Protein AF-A0A699XDC6-F1 (afdb_monomer_lite)

Sequence (93 aa):
MLDRAGSLQRRYAAIAGLSAEHMGRTAAWRFHDLGRRLERAMAMTRAVRLFGMPGATADDLSTLLDLANSQISYRQRYLTGIARVPVVDLVAL

Organism: Tanacetum cinerariifolium (NCBI:txid118510)

Structure (mmCIF, N/CA/C/O backbone):
data_AF-A0A699XDC6-F1
#
_entry.id   AF-A0A699XDC6-F1
#
loop_
_atom_site.group_PDB
_atom_site.id
_atom_site.type_symbol
_atom_site.label_atom_id
_atom_site.label_alt_id
_atom_site.label_comp_id
_atom_site.label_asym_id
_atom_site.label_entity_id
_atom_site.label_seq_id
_atom_site.pdbx_PDB_ins_code
_atom_site.Cartn_x
_atom_site.Cartn_y
_atom_site.Cartn_z
_atom_site.occupancy
_atom_site.B_iso_or_equiv
_atom_site.auth_seq_id
_atom_site.auth_comp_id
_atom_site.auth_asym_id
_atom_site.auth_atom_id
_atom_site.pdbx_PDB_model_num
ATOM 1 N N . MET A 1 1 ? 17.546 -9.235 13.406 1.00 67.31 1 MET A N 1
ATOM 2 C CA . MET A 1 1 ? 16.770 -9.549 12.176 1.00 67.31 1 MET A CA 1
ATOM 3 C C . MET A 1 1 ? 16.458 -8.296 11.361 1.00 67.31 1 MET A C 1
ATOM 5 O O . MET A 1 1 ? 16.651 -8.335 10.152 1.00 67.31 1 MET A O 1
ATOM 9 N N . LEU A 1 2 ? 16.071 -7.186 12.000 1.00 79.94 2 LEU A N 1
ATOM 10 C CA . LEU A 1 2 ? 15.774 -5.910 11.331 1.00 79.94 2 LEU A CA 1
ATOM 11 C C . LEU A 1 2 ? 16.945 -5.352 10.497 1.00 79.94 2 LEU A C 1
ATOM 13 O O . LEU A 1 2 ? 16.725 -4.944 9.362 1.00 79.94 2 LEU A O 1
ATOM 17 N N . ASP A 1 3 ? 18.195 -5.460 10.960 1.00 89.31 3 ASP A N 1
ATOM 18 C CA . ASP A 1 3 ? 19.362 -5.007 10.174 1.00 89.31 3 ASP A CA 1
ATOM 19 C C . ASP A 1 3 ? 19.553 -5.762 8.854 1.00 89.31 3 ASP A C 1
ATOM 21 O O . ASP A 1 3 ? 19.980 -5.188 7.849 1.00 89.31 3 ASP A O 1
ATOM 25 N N . AR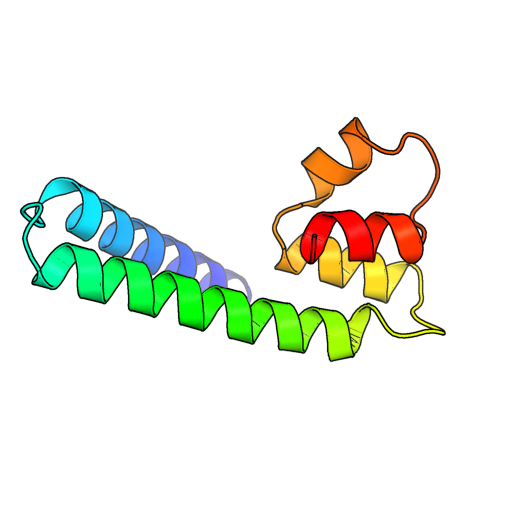G A 1 4 ? 19.214 -7.058 8.833 1.00 88.88 4 ARG A N 1
ATOM 26 C CA . ARG A 1 4 ? 19.268 -7.877 7.612 1.00 88.88 4 ARG A CA 1
ATOM 27 C C . ARG A 1 4 ? 18.158 -7.481 6.642 1.00 88.88 4 ARG A C 1
ATOM 29 O O . ARG A 1 4 ? 18.407 -7.399 5.446 1.00 88.88 4 ARG A O 1
ATOM 36 N N . ALA A 1 5 ? 16.960 -7.194 7.151 1.00 84.38 5 ALA A N 1
ATOM 37 C CA . ALA A 1 5 ? 15.869 -6.673 6.333 1.00 84.38 5 ALA A CA 1
ATOM 38 C C . ALA A 1 5 ? 16.230 -5.298 5.744 1.00 84.38 5 ALA A C 1
ATOM 40 O O . ALA A 1 5 ? 16.094 -5.091 4.541 1.00 84.38 5 ALA A O 1
ATOM 41 N N . GLY A 1 6 ? 16.798 -4.401 6.555 1.00 88.75 6 GLY A N 1
ATOM 42 C CA . GLY A 1 6 ? 17.249 -3.086 6.101 1.00 88.75 6 GLY A CA 1
ATOM 43 C C . GLY A 1 6 ? 18.382 -3.153 5.071 1.00 88.75 6 GLY A C 1
ATOM 44 O O . GLY A 1 6 ? 18.391 -2.386 4.107 1.00 88.75 6 GLY A O 1
ATOM 45 N N . SER A 1 7 ? 19.334 -4.081 5.222 1.00 93.31 7 SER A N 1
ATOM 46 C CA . SER A 1 7 ? 20.405 -4.258 4.234 1.00 93.31 7 SER A CA 1
ATOM 47 C C . SER A 1 7 ? 19.891 -4.833 2.911 1.00 93.31 7 SER A C 1
ATOM 49 O O . SER A 1 7 ? 20.302 -4.359 1.850 1.00 93.31 7 SER A O 1
ATOM 51 N N . LEU A 1 8 ? 18.952 -5.784 2.953 1.00 91.38 8 LEU A N 1
ATOM 52 C CA . LEU A 1 8 ? 18.266 -6.290 1.762 1.00 91.38 8 LEU A CA 1
ATOM 53 C C . LEU A 1 8 ? 17.459 -5.192 1.073 1.00 91.38 8 LEU A C 1
ATOM 55 O O . LEU A 1 8 ? 17.585 -5.024 -0.136 1.00 91.38 8 LEU A O 1
ATOM 59 N N . GLN A 1 9 ? 16.703 -4.394 1.828 1.00 89.06 9 GLN A N 1
ATOM 60 C CA . GLN A 1 9 ? 15.936 -3.273 1.285 1.00 89.06 9 GLN A CA 1
ATOM 61 C C . GLN A 1 9 ? 16.835 -2.290 0.527 1.00 89.06 9 GLN A C 1
ATOM 63 O O . GLN A 1 9 ? 16.513 -1.914 -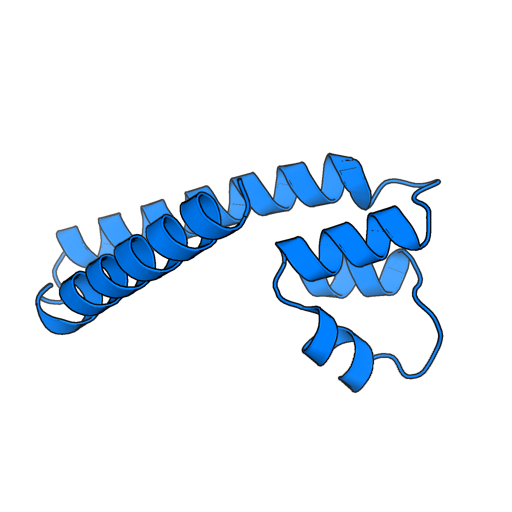0.598 1.00 89.06 9 GLN A O 1
ATOM 68 N N . ARG A 1 10 ? 17.994 -1.920 1.090 1.00 93.19 10 ARG A N 1
ATOM 69 C CA . ARG A 1 10 ? 18.959 -1.047 0.400 1.00 93.19 10 ARG A CA 1
ATOM 70 C C . ARG A 1 10 ? 19.508 -1.674 -0.880 1.00 93.19 10 ARG A C 1
ATOM 72 O O . ARG A 1 10 ? 19.625 -0.983 -1.887 1.00 93.19 10 ARG A O 1
ATOM 79 N N . ARG A 1 11 ? 19.818 -2.973 -0.869 1.00 93.38 11 ARG A N 1
ATOM 80 C CA . ARG A 1 11 ? 20.293 -3.688 -2.067 1.00 93.38 11 ARG A CA 1
ATOM 81 C C . ARG A 1 11 ? 19.226 -3.744 -3.157 1.00 93.38 11 ARG A C 1
ATOM 83 O O . ARG A 1 11 ? 19.534 -3.467 -4.310 1.00 93.38 11 ARG A O 1
ATOM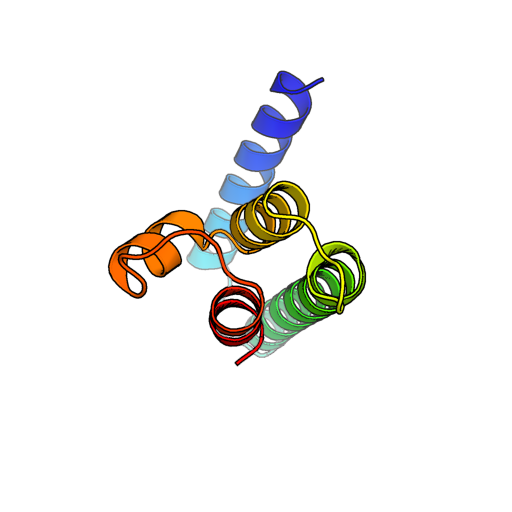 90 N N . TYR A 1 12 ? 17.977 -4.038 -2.800 1.00 88.81 12 TYR A N 1
ATOM 91 C CA . TYR A 1 12 ? 16.869 -4.022 -3.754 1.00 88.81 12 TYR A CA 1
ATOM 92 C C . TYR A 1 12 ? 16.613 -2.622 -4.314 1.00 88.81 12 TYR A C 1
ATOM 94 O O . TYR A 1 12 ? 16.398 -2.487 -5.515 1.00 88.81 12 TYR A O 1
ATOM 102 N N . ALA A 1 13 ? 16.707 -1.580 -3.483 1.00 89.50 13 ALA A N 1
ATOM 103 C CA . ALA A 1 13 ? 16.614 -0.198 -3.945 1.00 89.50 13 ALA A CA 1
ATOM 104 C C . ALA A 1 13 ? 17.737 0.153 -4.937 1.00 89.50 13 ALA A C 1
ATOM 106 O O . ALA A 1 13 ? 17.465 0.758 -5.971 1.00 89.50 13 ALA A O 1
ATOM 107 N N . ALA A 1 14 ? 18.975 -0.283 -4.674 1.00 92.12 14 ALA A N 1
ATOM 108 C CA . ALA A 1 14 ? 20.100 -0.085 -5.588 1.00 92.12 14 ALA A CA 1
ATOM 109 C C . ALA A 1 14 ? 19.888 -0.793 -6.940 1.00 92.12 14 ALA A C 1
ATOM 111 O O . ALA A 1 14 ? 20.106 -0.193 -7.988 1.00 92.12 14 ALA A O 1
ATOM 112 N N . ILE A 1 15 ? 19.400 -2.039 -6.931 1.00 87.50 15 ILE A N 1
ATOM 113 C CA . ILE A 1 15 ? 19.067 -2.782 -8.159 1.00 87.50 15 ILE A CA 1
ATOM 114 C C . ILE A 1 15 ? 17.938 -2.088 -8.928 1.00 87.50 15 ILE A C 1
ATOM 116 O O . ILE A 1 15 ? 18.027 -1.932 -10.143 1.00 87.50 15 ILE A O 1
ATOM 120 N N . ALA A 1 16 ? 16.891 -1.634 -8.235 1.00 86.75 16 ALA A N 1
ATOM 121 C CA . ALA A 1 16 ? 15.794 -0.906 -8.863 1.00 86.75 16 ALA A CA 1
ATOM 122 C C . ALA A 1 16 ? 16.275 0.397 -9.528 1.00 86.75 16 ALA A C 1
ATOM 124 O O . ALA A 1 16 ? 15.823 0.710 -10.628 1.00 86.75 16 ALA A O 1
ATOM 125 N N . GLY A 1 17 ? 17.212 1.116 -8.895 1.00 87.50 17 GLY A N 1
ATOM 126 C CA . GLY A 1 17 ? 17.862 2.300 -9.466 1.00 87.50 17 GLY A CA 1
ATOM 127 C C . GLY A 1 17 ? 18.670 1.977 -10.723 1.00 87.50 17 GLY A C 1
ATOM 128 O O . GLY A 1 17 ? 18.446 2.587 -11.765 1.00 87.50 17 GLY A O 1
ATOM 129 N N . LEU A 1 18 ? 19.517 0.944 -10.670 1.00 88.38 18 LEU A N 1
ATOM 130 C CA . LEU A 1 18 ? 20.287 0.479 -11.830 1.00 88.38 18 LEU A CA 1
ATOM 131 C C . LEU A 1 18 ? 19.380 0.115 -13.012 1.00 88.38 18 LEU A C 1
ATOM 133 O O . LEU A 1 18 ? 19.641 0.540 -14.138 1.00 88.38 18 LEU A O 1
ATOM 137 N N . SER A 1 19 ? 18.292 -0.620 -12.760 1.00 85.19 19 SER A N 1
ATOM 138 C CA . SER A 1 19 ? 17.300 -0.956 -13.784 1.00 85.19 19 SER A CA 1
ATOM 139 C C . SER A 1 19 ? 16.609 0.285 -14.352 1.00 85.19 19 SER A C 1
ATOM 141 O O . SER A 1 19 ? 16.358 0.341 -15.553 1.00 85.19 19 SER A O 1
ATOM 143 N N . ALA A 1 20 ? 16.303 1.285 -13.521 1.00 85.31 20 ALA A N 1
ATOM 144 C CA . ALA A 1 20 ? 15.685 2.530 -13.973 1.00 85.31 20 ALA A CA 1
ATOM 145 C C . ALA A 1 20 ? 16.621 3.378 -14.855 1.00 85.31 20 ALA A C 1
ATOM 147 O O . ALA A 1 20 ? 16.141 4.020 -15.787 1.00 85.31 20 ALA A O 1
ATOM 148 N N . GLU A 1 21 ? 17.928 3.361 -14.587 1.00 87.88 21 GLU A N 1
ATOM 149 C CA . GLU A 1 21 ? 18.935 4.129 -15.331 1.00 87.88 21 GLU A CA 1
ATOM 150 C C . GLU A 1 21 ? 19.386 3.442 -16.629 1.00 87.88 21 GLU A C 1
ATOM 152 O O . GLU A 1 21 ? 19.554 4.104 -17.651 1.00 87.88 21 GLU A O 1
ATOM 157 N N . HIS A 1 22 ? 19.580 2.119 -16.604 1.00 86.81 22 HIS A N 1
ATOM 158 C CA . HIS A 1 22 ? 20.262 1.397 -17.686 1.00 86.81 22 HIS A CA 1
ATOM 159 C C . HIS A 1 22 ? 19.324 0.602 -18.605 1.00 86.81 22 HIS A C 1
ATOM 161 O O . HIS A 1 22 ? 19.730 0.221 -19.706 1.00 86.81 22 HIS A O 1
ATOM 167 N N . MET A 1 23 ? 18.072 0.330 -18.212 1.00 88.12 23 MET A N 1
ATOM 168 C CA . MET A 1 23 ? 17.138 -0.342 -19.120 1.00 88.12 23 MET A CA 1
ATOM 169 C C . MET A 1 23 ? 16.618 0.630 -20.181 1.00 88.12 23 MET A C 1
ATOM 171 O O . MET A 1 23 ? 15.860 1.556 -19.892 1.00 88.12 23 MET A O 1
ATOM 175 N N . GLY A 1 24 ? 16.943 0.359 -21.448 1.00 89.75 24 GLY A N 1
ATOM 176 C CA . GLY A 1 24 ? 16.303 1.036 -22.575 1.00 89.75 24 GLY A CA 1
ATOM 177 C C . GLY A 1 24 ? 14.785 0.807 -22.580 1.00 89.75 24 GLY A C 1
ATOM 178 O O . GLY A 1 24 ? 14.316 -0.263 -22.190 1.00 89.75 24 GLY A O 1
ATOM 179 N N . ARG A 1 25 ? 14.002 1.789 -23.057 1.00 90.06 25 ARG A N 1
ATOM 180 C CA . ARG A 1 25 ? 12.516 1.774 -23.084 1.00 90.06 25 ARG A CA 1
ATOM 181 C C . ARG A 1 25 ? 11.930 0.822 -24.142 1.00 90.06 25 ARG A C 1
ATOM 183 O O . ARG A 1 25 ? 11.095 1.204 -24.960 1.00 90.06 25 ARG A O 1
ATOM 190 N N . THR A 1 26 ? 12.384 -0.421 -24.130 1.00 94.44 26 THR A N 1
ATOM 191 C CA . THR A 1 26 ? 12.010 -1.493 -25.053 1.00 94.44 26 THR A CA 1
ATOM 192 C C . THR A 1 26 ? 10.870 -2.343 -24.480 1.00 94.44 26 THR A C 1
ATOM 194 O O . THR A 1 26 ? 10.338 -2.074 -23.398 1.00 94.44 26 THR A O 1
ATOM 197 N N . ALA A 1 27 ? 10.493 -3.408 -25.193 1.00 94.12 27 ALA A N 1
ATOM 198 C CA . ALA A 1 27 ? 9.535 -4.395 -24.698 1.00 94.12 27 ALA A CA 1
ATOM 199 C C . ALA A 1 27 ? 9.985 -5.052 -23.377 1.00 94.12 27 ALA A C 1
ATOM 201 O O . ALA A 1 27 ? 9.146 -5.294 -22.513 1.00 94.12 27 ALA A O 1
ATOM 202 N N . ALA A 1 28 ? 11.292 -5.263 -23.177 1.00 91.12 28 ALA A N 1
ATOM 203 C CA . ALA A 1 28 ? 11.829 -5.836 -21.941 1.00 91.12 28 ALA A CA 1
ATOM 204 C C . ALA A 1 28 ? 11.566 -4.933 -20.723 1.00 91.12 28 ALA A C 1
ATOM 206 O O . ALA A 1 28 ? 11.155 -5.416 -19.670 1.00 91.12 28 ALA A O 1
ATOM 207 N N . TRP A 1 29 ? 11.720 -3.612 -20.881 1.00 90.38 29 TRP A N 1
ATOM 208 C CA . TRP A 1 29 ? 11.381 -2.644 -19.832 1.00 90.38 29 TRP A CA 1
ATOM 209 C C . TRP A 1 29 ? 9.890 -2.663 -19.493 1.00 90.38 29 TRP A C 1
ATOM 211 O O . TRP A 1 29 ? 9.528 -2.694 -18.318 1.00 90.38 29 TRP A O 1
ATOM 221 N N . ARG A 1 30 ? 9.020 -2.715 -20.511 1.00 92.62 30 ARG A N 1
ATOM 222 C CA . ARG A 1 30 ? 7.564 -2.795 -20.302 1.00 92.62 30 ARG A CA 1
ATOM 223 C C . ARG A 1 30 ? 7.167 -4.080 -19.577 1.00 92.62 30 ARG A C 1
ATOM 225 O O . ARG A 1 30 ? 6.347 -4.024 -18.668 1.00 92.62 30 ARG A O 1
ATOM 232 N N . PHE A 1 31 ? 7.757 -5.214 -19.956 1.00 93.69 31 PHE A N 1
ATOM 233 C CA . PHE A 1 31 ? 7.514 -6.500 -19.305 1.00 93.69 31 PHE A CA 1
ATOM 234 C C . PHE A 1 31 ? 7.954 -6.482 -17.836 1.00 93.69 31 PHE A C 1
ATOM 236 O O . PHE A 1 31 ? 7.186 -6.880 -16.963 1.00 93.69 31 PHE A O 1
ATOM 243 N N . HIS A 1 32 ? 9.147 -5.955 -17.550 1.00 90.94 32 HIS A N 1
ATOM 244 C CA . HIS A 1 32 ? 9.651 -5.825 -16.184 1.00 90.94 32 HIS A CA 1
ATOM 245 C C . HIS A 1 32 ? 8.777 -4.896 -15.321 1.00 90.94 32 HIS A C 1
ATOM 247 O O . HIS A 1 32 ? 8.416 -5.261 -14.202 1.00 90.94 32 HIS A O 1
ATOM 253 N N . ASP A 1 33 ? 8.380 -3.721 -15.831 1.00 90.94 33 ASP A N 1
ATOM 254 C CA . ASP A 1 33 ? 7.496 -2.813 -15.085 1.00 90.94 33 ASP A CA 1
ATOM 255 C C . ASP A 1 33 ? 6.114 -3.434 -14.838 1.00 90.94 33 ASP A C 1
ATOM 257 O O . ASP A 1 33 ? 5.588 -3.339 -13.728 1.00 90.94 33 ASP A O 1
ATOM 261 N N . LEU A 1 34 ? 5.550 -4.124 -15.836 1.00 95.81 34 LEU A N 1
ATOM 262 C CA . LEU A 1 34 ? 4.289 -4.848 -15.690 1.00 95.81 34 LEU A CA 1
ATOM 263 C C . LEU A 1 34 ? 4.392 -5.946 -14.625 1.00 95.81 34 LEU A C 1
ATOM 265 O O . LEU A 1 34 ? 3.544 -6.001 -13.736 1.00 95.81 34 LEU A O 1
ATOM 269 N N . GLY A 1 35 ? 5.433 -6.780 -14.681 1.00 95.19 35 GLY A N 1
ATOM 270 C CA . GLY A 1 35 ? 5.677 -7.837 -13.698 1.00 95.19 35 GLY A CA 1
ATOM 271 C C . GLY A 1 35 ? 5.759 -7.281 -12.278 1.00 95.19 35 GLY A C 1
ATOM 272 O O . GLY A 1 35 ? 5.000 -7.697 -11.405 1.00 95.19 35 GLY A O 1
ATOM 273 N N . ARG A 1 36 ? 6.571 -6.238 -12.069 1.00 92.00 36 ARG A N 1
ATOM 274 C CA . ARG A 1 36 ? 6.703 -5.560 -10.771 1.00 92.00 36 ARG A CA 1
ATOM 275 C C . ARG A 1 36 ? 5.374 -4.986 -10.266 1.00 92.00 36 ARG A C 1
ATOM 277 O O . ARG A 1 36 ? 5.071 -5.064 -9.073 1.00 92.00 36 ARG A O 1
ATOM 284 N N . ARG A 1 37 ? 4.566 -4.390 -11.151 1.00 94.12 37 ARG A N 1
ATOM 285 C CA . ARG A 1 37 ? 3.232 -3.872 -10.798 1.00 94.12 37 ARG A CA 1
ATOM 286 C C . ARG A 1 37 ? 2.278 -4.994 -10.399 1.00 94.12 37 ARG A C 1
ATOM 288 O O . ARG A 1 37 ? 1.565 -4.831 -9.412 1.00 94.12 37 ARG A O 1
ATOM 295 N N . LEU A 1 38 ? 2.284 -6.116 -11.120 1.00 97.50 38 LEU A N 1
ATOM 296 C CA . LEU A 1 38 ? 1.465 -7.287 -10.799 1.00 97.50 38 LEU A CA 1
ATOM 297 C C . LEU A 1 38 ? 1.868 -7.900 -9.457 1.00 97.50 38 LEU A C 1
ATOM 299 O O . LEU A 1 38 ? 1.005 -8.162 -8.623 1.00 97.50 38 LEU A O 1
ATOM 303 N N . GLU A 1 39 ? 3.165 -8.070 -9.203 1.00 96.50 39 GLU A N 1
ATOM 304 C CA . GLU A 1 39 ? 3.673 -8.563 -7.919 1.00 96.50 39 GLU A CA 1
ATOM 305 C C . GLU A 1 39 ? 3.239 -7.675 -6.753 1.00 96.50 39 GLU A C 1
ATOM 307 O O . GLU A 1 39 ? 2.712 -8.177 -5.754 1.00 96.50 39 GLU A O 1
ATOM 312 N N . ARG A 1 40 ? 3.380 -6.350 -6.904 1.00 93.94 40 ARG A N 1
ATOM 313 C CA . ARG A 1 40 ? 2.913 -5.380 -5.907 1.00 93.94 40 ARG A CA 1
ATOM 314 C C . ARG A 1 40 ? 1.400 -5.456 -5.713 1.00 93.94 40 ARG A C 1
ATOM 316 O O . ARG A 1 40 ? 0.951 -5.472 -4.571 1.00 93.94 40 ARG A O 1
ATOM 323 N N . ALA A 1 41 ? 0.619 -5.523 -6.792 1.00 96.12 41 ALA A N 1
ATOM 324 C CA . ALA A 1 41 ? -0.836 -5.636 -6.712 1.00 96.12 41 ALA A CA 1
ATOM 325 C C . ALA A 1 41 ? -1.249 -6.905 -5.954 1.00 96.12 41 ALA A C 1
ATOM 327 O O . ALA A 1 41 ? -2.009 -6.826 -4.994 1.00 96.12 41 ALA A O 1
ATOM 328 N N . MET A 1 42 ? -0.669 -8.059 -6.296 1.00 97.81 42 MET A N 1
ATOM 329 C CA . MET A 1 42 ? -0.930 -9.321 -5.602 1.00 97.81 42 MET A CA 1
ATOM 330 C C . MET A 1 42 ? -0.556 -9.264 -4.116 1.00 97.81 42 MET A C 1
ATOM 332 O O . MET A 1 42 ? -1.289 -9.789 -3.275 1.00 97.81 42 MET A O 1
ATOM 336 N N . ALA A 1 43 ? 0.580 -8.646 -3.776 1.00 96.06 43 ALA A N 1
ATOM 337 C CA . ALA A 1 43 ? 0.984 -8.446 -2.387 1.00 96.06 43 ALA A CA 1
ATOM 338 C C . ALA A 1 43 ? -0.024 -7.568 -1.633 1.00 96.06 43 ALA A C 1
ATOM 340 O O . ALA A 1 43 ? -0.451 -7.943 -0.540 1.00 96.06 43 ALA A O 1
ATOM 341 N N . MET A 1 44 ? -0.475 -6.470 -2.244 1.00 97.06 44 MET A N 1
ATOM 342 C CA . MET A 1 44 ? -1.461 -5.579 -1.639 1.00 97.06 44 MET A CA 1
ATOM 343 C C . MET A 1 44 ? -2.829 -6.232 -1.472 1.00 97.06 44 MET A C 1
ATOM 345 O O . MET A 1 44 ? -3.412 -6.136 -0.397 1.00 97.06 44 MET A O 1
ATOM 349 N N . THR A 1 45 ? -3.322 -6.981 -2.461 1.00 97.50 45 THR A N 1
ATOM 350 C CA . THR A 1 45 ? -4.588 -7.719 -2.324 1.00 97.50 45 THR A CA 1
ATOM 351 C C . THR A 1 45 ? -4.527 -8.739 -1.183 1.00 97.50 45 THR A C 1
ATOM 353 O O . THR A 1 45 ? -5.504 -8.920 -0.456 1.00 97.50 45 THR A O 1
ATOM 356 N N . ARG A 1 46 ? -3.378 -9.402 -0.978 1.00 98.06 46 ARG A N 1
ATOM 357 C CA . ARG A 1 46 ? -3.178 -10.289 0.182 1.00 98.06 46 ARG A CA 1
ATOM 358 C C . ARG A 1 46 ? -3.158 -9.516 1.501 1.00 98.06 46 ARG A C 1
ATOM 360 O O . ARG A 1 46 ? -3.803 -9.963 2.443 1.00 98.06 46 ARG A O 1
ATOM 367 N N . ALA A 1 47 ? -2.469 -8.377 1.559 1.00 98.00 47 ALA A N 1
ATOM 368 C CA . ALA A 1 47 ? -2.410 -7.538 2.756 1.00 98.00 47 ALA A CA 1
ATOM 369 C C . ALA A 1 47 ? -3.799 -7.009 3.149 1.00 98.00 47 ALA A C 1
ATOM 371 O O . ALA A 1 47 ? -4.193 -7.136 4.303 1.00 98.00 47 ALA A O 1
ATOM 372 N N . VAL A 1 48 ? -4.587 -6.516 2.188 1.00 98.12 48 VAL A N 1
ATOM 373 C CA . VAL A 1 48 ? -5.973 -6.073 2.423 1.00 98.12 48 VAL A CA 1
ATOM 374 C C . VAL A 1 48 ? -6.838 -7.221 2.940 1.00 98.12 48 VAL A C 1
ATOM 376 O O . VAL A 1 48 ? -7.633 -7.028 3.856 1.00 98.12 48 VAL A O 1
ATOM 379 N N . ARG A 1 49 ? -6.666 -8.437 2.411 1.00 98.00 49 ARG A N 1
ATOM 380 C CA . ARG A 1 49 ? -7.411 -9.605 2.901 1.00 98.00 49 ARG A CA 1
ATOM 381 C C . ARG A 1 49 ? -7.020 -10.011 4.325 1.00 98.00 49 ARG A C 1
ATOM 383 O O . ARG A 1 49 ? -7.853 -10.569 5.028 1.00 98.00 49 ARG A O 1
ATOM 390 N N . LEU A 1 50 ? -5.779 -9.767 4.739 1.00 98.06 50 LEU A N 1
ATOM 391 C CA . LEU A 1 50 ? -5.305 -10.120 6.077 1.00 98.06 50 LEU A CA 1
ATOM 392 C C . LEU A 1 50 ? -5.667 -9.054 7.120 1.00 98.06 50 LEU A C 1
ATOM 394 O O . LEU A 1 50 ? -6.074 -9.402 8.220 1.00 98.06 50 LEU A O 1
ATOM 398 N N . PHE A 1 51 ? -5.565 -7.775 6.756 1.00 98.44 51 PHE A N 1
ATOM 399 C CA . PHE A 1 51 ? -5.608 -6.657 7.703 1.00 98.44 51 PHE A CA 1
ATOM 400 C C . PHE A 1 51 ? -6.742 -5.647 7.455 1.00 98.44 51 PHE A C 1
ATOM 402 O O . PHE A 1 51 ? -6.956 -4.746 8.255 1.00 98.44 51 PHE A O 1
ATOM 409 N N . GLY A 1 52 ? -7.466 -5.753 6.337 1.00 97.38 52 GLY A N 1
ATOM 410 C CA . GLY A 1 52 ? -8.512 -4.804 5.916 1.00 97.38 52 GLY A CA 1
ATOM 411 C C . GLY A 1 52 ? -9.938 -5.370 5.947 1.00 97.38 52 GLY A C 1
ATOM 412 O O . GLY A 1 52 ? -10.890 -4.715 5.505 1.00 97.38 52 GLY A O 1
ATOM 413 N N . MET A 1 53 ? -10.126 -6.594 6.444 1.00 97.44 53 MET A N 1
ATOM 414 C CA . MET A 1 53 ? -11.443 -7.239 6.519 1.00 97.44 53 MET A CA 1
ATOM 415 C C . MET A 1 53 ? -12.302 -6.662 7.660 1.00 97.44 53 MET A C 1
ATOM 417 O O . MET A 1 53 ? -11.782 -5.972 8.539 1.00 97.44 53 MET A O 1
ATOM 421 N N . PRO A 1 54 ? -13.637 -6.852 7.643 1.00 97.25 54 PRO A N 1
ATOM 422 C CA . PRO A 1 54 ? -14.487 -6.454 8.764 1.00 97.25 54 PRO A CA 1
ATOM 423 C C . PRO A 1 54 ? -13.984 -7.066 10.078 1.00 97.25 54 PRO A C 1
ATOM 425 O O . PRO A 1 54 ? -13.650 -8.245 10.115 1.00 97.25 54 PRO A O 1
ATOM 428 N N . GLY A 1 55 ? -13.919 -6.258 11.138 1.00 96.00 55 GLY A N 1
ATOM 429 C CA . GLY A 1 55 ? -13.347 -6.664 12.427 1.00 96.00 55 GLY A CA 1
ATOM 430 C C . GLY A 1 55 ? -11.848 -6.386 12.591 1.00 96.00 55 GLY A C 1
ATOM 431 O O . GLY A 1 55 ? -11.332 -6.617 13.679 1.00 96.00 55 GLY A O 1
ATOM 432 N N . ALA A 1 56 ? -11.164 -5.858 11.566 1.00 97.88 56 ALA A N 1
ATOM 433 C CA . ALA A 1 56 ? -9.778 -5.406 11.686 1.00 97.88 56 ALA A CA 1
ATOM 434 C C . ALA A 1 56 ? -9.607 -4.379 12.817 1.00 97.88 56 ALA A C 1
ATOM 436 O O . ALA A 1 56 ? -10.381 -3.421 12.929 1.00 97.88 56 ALA A O 1
ATOM 437 N N . THR A 1 57 ? -8.575 -4.580 13.631 1.00 98.12 57 THR A N 1
ATOM 438 C CA . THR A 1 57 ? -8.200 -3.679 14.723 1.00 98.12 57 THR A CA 1
ATOM 439 C C . THR A 1 57 ? -7.491 -2.428 14.197 1.00 98.12 57 THR A C 1
ATOM 441 O O . THR A 1 57 ? -7.094 -2.354 13.034 1.00 98.12 57 THR A O 1
ATOM 444 N N . ALA A 1 58 ? -7.295 -1.423 15.056 1.00 96.94 58 ALA A N 1
ATOM 445 C CA . ALA A 1 58 ? -6.494 -0.253 14.692 1.00 96.94 58 ALA A CA 1
ATOM 446 C C . ALA A 1 58 ? -5.045 -0.634 14.322 1.00 96.94 58 ALA A C 1
ATOM 448 O O . ALA A 1 58 ? -4.488 -0.049 13.394 1.00 96.94 58 ALA A O 1
ATOM 449 N N . ASP A 1 59 ? -4.474 -1.644 14.985 1.00 98.06 59 ASP A N 1
ATOM 450 C CA . ASP A 1 59 ? -3.116 -2.133 14.719 1.00 98.06 59 ASP A CA 1
ATOM 451 C C . ASP A 1 59 ? -3.028 -2.893 13.391 1.00 98.06 59 ASP A C 1
ATOM 453 O O . ASP A 1 59 ? -2.068 -2.702 12.641 1.00 98.06 59 ASP A O 1
ATOM 457 N N . ASP A 1 60 ? -4.048 -3.686 13.040 1.00 98.31 60 ASP A N 1
ATOM 458 C CA . ASP A 1 60 ? -4.141 -4.317 11.716 1.00 98.31 60 ASP A CA 1
ATOM 459 C C . ASP A 1 60 ? -4.166 -3.250 10.619 1.00 98.31 60 ASP A C 1
ATOM 461 O O . ASP A 1 60 ? -3.408 -3.300 9.651 1.00 98.31 60 ASP A O 1
ATOM 465 N N . LEU A 1 61 ? -5.005 -2.230 10.793 1.00 98.44 61 LEU A N 1
ATOM 466 C CA . LEU A 1 61 ? -5.142 -1.145 9.830 1.00 98.44 61 LEU A CA 1
ATOM 467 C C . LEU A 1 61 ? -3.873 -0.285 9.737 1.00 98.44 61 LEU A C 1
ATOM 469 O O . LEU A 1 61 ? -3.4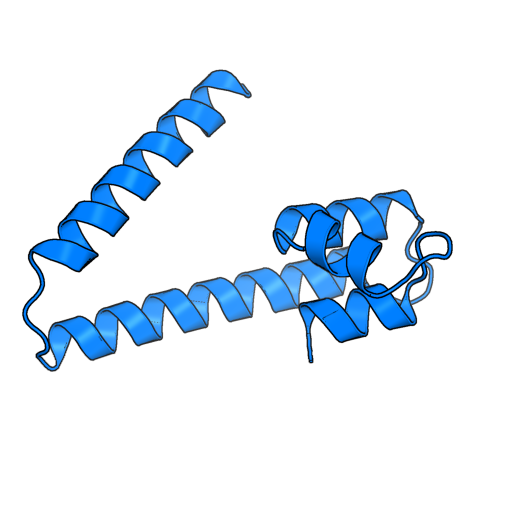96 0.120 8.637 1.00 98.44 61 LEU A O 1
ATOM 473 N N . SER A 1 62 ? -3.180 -0.045 10.854 1.00 97.81 62 SER A N 1
ATOM 474 C CA . SER A 1 62 ? -1.866 0.606 10.847 1.00 97.81 62 SER A CA 1
ATOM 475 C C . SER A 1 62 ? -0.835 -0.246 10.107 1.00 97.81 62 SER A C 1
ATOM 477 O O . SER A 1 62 ? -0.109 0.269 9.259 1.00 97.81 62 SER A O 1
ATOM 479 N N . THR A 1 63 ? -0.830 -1.559 10.345 1.00 97.81 63 THR A N 1
ATOM 480 C CA . THR A 1 63 ? 0.045 -2.510 9.645 1.00 97.81 63 THR A CA 1
ATOM 481 C C . THR A 1 63 ? -0.230 -2.503 8.141 1.00 97.81 63 THR A C 1
ATOM 483 O O . THR A 1 63 ? 0.697 -2.508 7.332 1.00 97.81 63 THR A O 1
ATOM 486 N N . LEU A 1 64 ? -1.500 -2.431 7.733 1.00 98.31 64 LEU A N 1
ATOM 487 C CA . LEU A 1 64 ? -1.885 -2.320 6.328 1.00 98.31 64 LEU A CA 1
ATOM 488 C C . LEU A 1 64 ? -1.372 -1.022 5.689 1.00 98.31 64 LEU A C 1
ATOM 490 O O . LEU A 1 64 ? -0.858 -1.059 4.569 1.00 98.31 64 LEU A O 1
ATOM 494 N N . LEU A 1 65 ? -1.469 0.110 6.394 1.00 97.94 65 LEU A N 1
ATOM 495 C CA . LEU A 1 65 ? -0.922 1.390 5.933 1.00 97.94 65 LEU A CA 1
ATOM 496 C C . LEU A 1 65 ? 0.608 1.368 5.837 1.00 97.94 65 LEU A C 1
ATOM 498 O O . LEU A 1 65 ? 1.156 1.950 4.899 1.00 97.94 65 LEU A O 1
ATOM 502 N N . ASP A 1 66 ? 1.293 0.692 6.758 1.00 96.88 66 ASP A N 1
ATOM 503 C CA . ASP A 1 66 ? 2.750 0.533 6.726 1.00 96.88 66 ASP A CA 1
ATOM 504 C C . ASP A 1 66 ? 3.184 -0.311 5.521 1.00 96.88 66 ASP A C 1
ATOM 506 O O . ASP A 1 66 ? 4.060 0.096 4.757 1.00 96.88 66 ASP A O 1
ATOM 510 N N . LEU A 1 67 ? 2.511 -1.442 5.279 1.00 95.56 67 LEU A N 1
ATOM 511 C CA . LEU A 1 67 ? 2.763 -2.309 4.122 1.00 95.56 67 LEU A CA 1
ATOM 512 C C . LEU A 1 67 ? 2.471 -1.609 2.786 1.00 95.56 67 LEU A C 1
ATOM 514 O O . LEU A 1 67 ? 3.178 -1.832 1.802 1.00 95.56 67 LEU A O 1
ATOM 518 N N . ALA A 1 68 ? 1.455 -0.746 2.750 1.00 96.62 68 ALA A N 1
ATOM 519 C CA . ALA A 1 68 ? 1.131 0.071 1.583 1.00 96.62 68 ALA A CA 1
ATOM 520 C C . ALA A 1 68 ? 2.081 1.270 1.392 1.00 96.62 68 ALA A C 1
ATOM 522 O O . ALA A 1 68 ? 2.070 1.890 0.324 1.00 96.62 68 ALA A O 1
ATOM 523 N N . ASN A 1 69 ? 2.912 1.586 2.396 1.00 95.06 69 ASN A N 1
ATOM 524 C CA . ASN A 1 69 ? 3.685 2.825 2.498 1.00 95.06 69 ASN A CA 1
ATOM 525 C C . ASN A 1 69 ? 2.784 4.075 2.375 1.00 95.06 69 ASN A C 1
ATOM 527 O O . ASN A 1 69 ? 3.080 5.012 1.632 1.00 95.06 69 ASN A O 1
ATOM 531 N N . SER A 1 70 ? 1.651 4.069 3.084 1.00 96.94 70 SER A N 1
ATOM 532 C CA . SER A 1 70 ? 0.580 5.071 2.964 1.00 96.94 70 SER A CA 1
ATOM 533 C C . SER A 1 70 ? 0.232 5.787 4.271 1.00 96.94 70 SER A C 1
ATOM 535 O O . SER A 1 70 ? -0.716 6.565 4.286 1.00 96.94 70 SER A O 1
ATOM 537 N N . GLN A 1 71 ? 1.003 5.607 5.350 1.00 96.38 71 GLN A N 1
ATOM 538 C CA . GLN A 1 71 ? 0.799 6.325 6.623 1.00 96.38 71 GLN A CA 1
ATOM 539 C C . GLN A 1 71 ? 0.723 7.845 6.453 1.00 96.38 71 GLN A C 1
ATOM 541 O O . GLN A 1 71 ? -0.195 8.496 6.948 1.00 96.38 71 GLN A O 1
ATOM 546 N N . ILE A 1 72 ? 1.689 8.423 5.732 1.00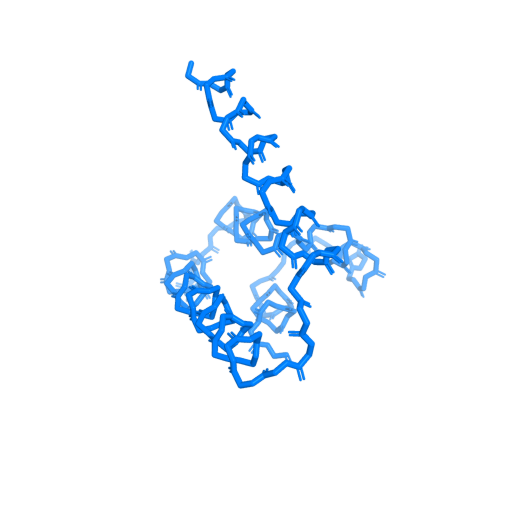 96.44 72 ILE A N 1
ATOM 547 C CA . ILE A 1 72 ? 1.763 9.874 5.527 1.00 96.44 72 ILE A CA 1
ATOM 548 C C . ILE A 1 72 ? 0.545 10.346 4.728 1.00 96.44 72 ILE A C 1
ATOM 550 O O . ILE A 1 72 ? -0.150 11.264 5.156 1.00 96.44 72 ILE A O 1
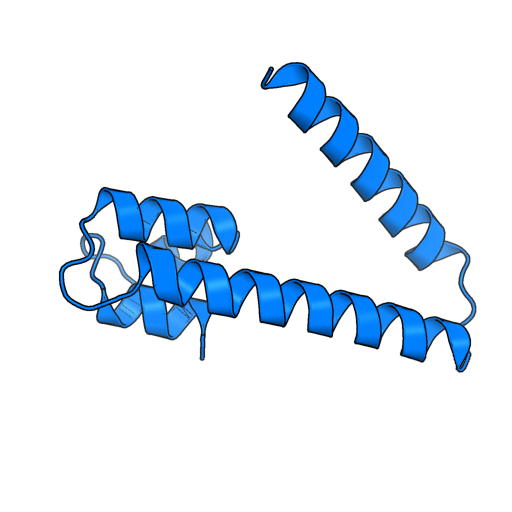ATOM 554 N N . SER A 1 73 ? 0.244 9.672 3.615 1.00 97.12 73 SER A N 1
ATOM 555 C CA . SER A 1 73 ? -0.907 9.985 2.765 1.00 97.12 73 SER A CA 1
ATOM 556 C C . SER A 1 73 ? -2.233 9.865 3.517 1.00 97.12 73 SER A C 1
ATOM 558 O O . SER A 1 73 ? -3.105 10.715 3.355 1.00 97.12 73 SER A O 1
ATOM 560 N N . TYR A 1 74 ? -2.377 8.855 4.381 1.00 97.81 74 TYR A N 1
ATOM 561 C CA . TYR A 1 74 ? -3.567 8.675 5.205 1.00 97.81 74 TYR A CA 1
ATOM 562 C C . TYR A 1 74 ? -3.738 9.833 6.183 1.00 97.81 74 TYR A C 1
ATOM 564 O O . TYR A 1 74 ? -4.788 10.462 6.192 1.00 97.81 74 TYR A O 1
ATOM 572 N N . ARG A 1 75 ? -2.695 10.171 6.952 1.00 95.56 75 ARG A N 1
ATOM 573 C CA . ARG A 1 75 ? -2.750 11.260 7.944 1.00 95.56 75 ARG A CA 1
ATOM 574 C C . ARG A 1 75 ? -2.980 12.632 7.311 1.00 95.56 75 ARG A C 1
ATOM 576 O O . ARG A 1 75 ? -3.575 13.497 7.940 1.00 95.56 75 ARG A O 1
ATOM 583 N N . GLN A 1 76 ? -2.521 12.833 6.076 1.00 96.62 76 GLN A N 1
ATOM 584 C CA . GLN A 1 76 ? -2.783 14.057 5.316 1.00 96.62 76 GLN A CA 1
ATOM 585 C C . GLN A 1 76 ? -4.231 14.144 4.819 1.00 96.62 76 GLN A C 1
ATOM 587 O O . GLN A 1 76 ? -4.785 15.238 4.759 1.00 96.62 76 GLN A O 1
ATOM 592 N N . ARG A 1 77 ? -4.841 13.010 4.450 1.00 96.25 77 ARG A N 1
ATOM 593 C CA . ARG A 1 77 ? -6.194 12.959 3.875 1.00 96.25 77 ARG A CA 1
ATOM 594 C C . ARG A 1 77 ? -7.297 12.805 4.925 1.00 96.25 77 ARG A C 1
ATOM 596 O O . ARG A 1 77 ? -8.389 13.331 4.735 1.00 96.25 77 ARG A O 1
ATOM 603 N N . TYR A 1 78 ? -7.020 12.108 6.023 1.00 95.69 78 TYR A N 1
ATOM 604 C CA . TYR A 1 78 ? -7.970 11.797 7.087 1.00 95.69 78 TYR A CA 1
ATOM 605 C C . TYR A 1 78 ? -7.406 12.281 8.426 1.00 95.69 78 TYR A C 1
ATOM 607 O O . TYR A 1 78 ? -6.464 11.709 8.969 1.00 95.69 78 TYR A O 1
ATOM 615 N N . LEU A 1 79 ? -7.996 13.358 8.951 1.00 88.81 79 LEU A N 1
ATOM 616 C CA . LEU A 1 79 ? -7.541 14.036 10.174 1.00 88.81 79 LEU A CA 1
ATOM 617 C C . LEU A 1 79 ? -8.042 13.370 11.467 1.00 88.81 79 LEU A C 1
ATOM 619 O O . LEU A 1 79 ? -7.645 13.754 12.565 1.00 88.81 79 LEU A O 1
ATOM 623 N N . THR A 1 80 ? -8.936 12.391 11.344 1.00 89.25 80 THR A N 1
ATOM 624 C CA . THR A 1 80 ? -9.459 11.599 12.460 1.00 89.25 80 THR A CA 1
ATOM 625 C C . THR A 1 80 ? -8.595 10.362 12.711 1.00 89.25 80 THR A C 1
ATOM 627 O O . THR A 1 80 ? -7.677 10.056 11.952 1.00 89.25 80 THR A O 1
ATOM 630 N N . GLY A 1 81 ? -8.913 9.611 13.769 1.00 90.25 81 GLY A N 1
ATOM 631 C CA . GLY A 1 81 ? -8.276 8.322 14.040 1.00 90.25 81 GLY A CA 1
ATOM 632 C C . GLY A 1 81 ? -8.369 7.325 12.873 1.00 90.25 81 GLY A C 1
ATOM 633 O O . GLY A 1 81 ? -9.119 7.506 11.908 1.00 90.25 81 GLY A O 1
ATOM 634 N N . ILE A 1 82 ? -7.583 6.254 12.975 1.00 95.50 82 ILE A N 1
ATOM 635 C CA . ILE A 1 82 ? -7.563 5.166 11.993 1.00 95.50 82 ILE A CA 1
ATOM 636 C C . ILE A 1 82 ? -8.945 4.504 11.930 1.00 95.50 82 ILE A C 1
ATOM 638 O O . ILE A 1 82 ? -9.501 4.110 12.953 1.00 95.50 82 ILE A O 1
ATOM 642 N N . ALA A 1 83 ? -9.488 4.368 10.719 1.00 97.00 83 ALA A N 1
ATOM 643 C CA . ALA A 1 83 ? -10.767 3.718 10.473 1.00 97.00 83 ALA A CA 1
ATOM 644 C C . ALA A 1 83 ? -10.693 2.824 9.231 1.00 97.00 83 ALA A C 1
ATOM 646 O O . ALA A 1 83 ? -10.027 3.139 8.248 1.00 97.00 83 ALA A O 1
ATOM 647 N N . ARG A 1 84 ? -11.414 1.700 9.256 1.00 97.19 84 ARG A N 1
ATOM 648 C CA . ARG A 1 84 ? -11.305 0.659 8.224 1.00 97.19 84 ARG A CA 1
ATOM 649 C C . ARG A 1 84 ? -11.619 1.160 6.816 1.00 97.19 84 ARG A C 1
ATOM 651 O O . ARG A 1 84 ? -10.846 0.916 5.900 1.00 97.19 84 ARG A O 1
ATOM 658 N N . VAL A 1 85 ? -12.771 1.808 6.638 1.00 96.88 85 VAL A N 1
ATOM 659 C CA . VAL A 1 85 ? -13.241 2.256 5.317 1.00 96.88 85 VAL A CA 1
ATOM 660 C C . VAL A 1 85 ? -12.223 3.177 4.633 1.00 96.88 85 VAL A C 1
ATOM 662 O O . VAL A 1 85 ? -11.814 2.832 3.529 1.00 96.88 85 VAL A O 1
ATOM 665 N N . PRO A 1 86 ? -11.742 4.273 5.256 1.00 97.25 86 PRO A N 1
ATOM 666 C CA . PRO A 1 86 ? -10.759 5.144 4.610 1.00 97.25 86 PRO A CA 1
ATOM 667 C C . PRO A 1 86 ? -9.388 4.482 4.410 1.00 97.25 86 PRO A C 1
ATOM 669 O O . PRO A 1 86 ? -8.698 4.809 3.451 1.00 97.25 86 PRO A O 1
ATOM 672 N N . VAL A 1 87 ? -8.985 3.537 5.271 1.00 98.00 87 VAL A N 1
ATOM 673 C CA . VAL A 1 87 ? -7.738 2.776 5.072 1.00 98.00 87 VAL A CA 1
ATOM 674 C C . VAL A 1 87 ? -7.845 1.904 3.826 1.00 98.00 87 VAL A C 1
ATOM 676 O O . VAL A 1 87 ? -6.960 1.945 2.978 1.00 98.00 87 VAL A O 1
ATOM 679 N N . VAL A 1 88 ? -8.925 1.126 3.706 1.00 97.00 88 VAL A N 1
ATOM 680 C CA . VAL A 1 88 ? -9.139 0.223 2.567 1.00 97.00 88 VAL A CA 1
ATOM 681 C C . VAL A 1 88 ? -9.330 1.009 1.272 1.00 97.00 88 VAL A C 1
ATOM 683 O O . VAL A 1 88 ? -8.749 0.619 0.265 1.00 97.00 88 VAL A O 1
ATOM 686 N N . ASP A 1 89 ? -10.078 2.116 1.310 1.00 96.31 89 ASP A N 1
ATOM 687 C CA . ASP A 1 89 ? -10.223 3.044 0.180 1.00 96.31 89 ASP A CA 1
ATOM 688 C C . ASP A 1 89 ? -8.851 3.507 -0.311 1.00 96.31 89 ASP A C 1
ATOM 690 O O . ASP A 1 89 ? -8.492 3.267 -1.454 1.00 96.31 89 ASP A O 1
ATOM 694 N N . LEU A 1 90 ? -8.019 4.044 0.583 1.00 96.75 90 LEU A N 1
ATOM 695 C CA . LEU A 1 90 ? -6.721 4.598 0.208 1.00 96.75 90 LEU A CA 1
ATOM 696 C C . LEU A 1 90 ? -5.749 3.579 -0.412 1.00 96.75 90 LEU A C 1
ATOM 698 O O . LEU A 1 90 ? -4.912 3.957 -1.230 1.00 96.75 90 LEU A O 1
ATOM 702 N N . VAL A 1 91 ? -5.782 2.316 0.025 1.00 96.50 91 VAL A N 1
ATOM 703 C CA . VAL A 1 91 ? -4.785 1.311 -0.396 1.00 96.50 91 VAL A CA 1
ATOM 704 C C . VAL A 1 91 ? -5.248 0.425 -1.551 1.00 96.50 91 VAL A C 1
ATOM 706 O O . VAL A 1 91 ? -4.413 -0.259 -2.148 1.00 96.50 91 VAL A O 1
ATOM 709 N N . ALA A 1 92 ? -6.551 0.388 -1.839 1.00 93.50 92 ALA A N 1
ATOM 710 C CA . ALA A 1 92 ? -7.138 -0.510 -2.832 1.00 93.50 92 ALA A CA 1
ATOM 711 C C . ALA A 1 92 ? -7.898 0.201 -3.964 1.00 93.50 92 ALA A C 1
ATOM 713 O O . ALA A 1 92 ? -8.194 -0.466 -4.959 1.00 93.50 92 ALA A O 1
ATOM 714 N N . LEU A 1 93 ? -8.200 1.499 -3.831 1.00 85.25 93 LEU A N 1
ATOM 715 C CA . LEU A 1 93 ? -8.937 2.316 -4.804 1.00 85.25 93 LEU A CA 1
ATOM 716 C C . LEU A 1 93 ? -8.124 3.553 -5.212 1.00 85.25 93 LEU A C 1
ATOM 718 O O . LEU A 1 93 ? -8.215 3.917 -6.406 1.00 85.25 93 LEU A O 1
#

Secondary structure (DSSP, 8-state):
-HHHHHHHHHHHHHHHHHHHHH--SSHHHHHHHHHHHHHHHHHHHHHHHHHSSTT--HHHHHHHHHHHT-HHHHHHH--SS--HHHHHHHHH-

pLDDT: mean 93.6, std 5.02, range [67.31, 98.44]

InterPro domains:
  IPR007296 Rv2567-like, DUF403 [PF04168] (7-92)
  IPR051680 ATP-dependent Glutamate--Cysteine Ligase Type 2 [PTHR34595] (3-91)

Radius of gyration: 16.15 Å; chains: 1; bounding box: 35×24×40 Å

Foldseek 3Di:
DVVVVVVVVVVVVVVVVCCVPPDDPDPVNVVVVVVVVVVLLVVLVVLCVQQQDPPHDLVSLVVSCVSLVCPVVLCVVPVDRDDRPSSCVVRPD